Protein AF-A7ML09-F1 (afdb_monomer_lite)

Organism: Cronobacter sakazakii (strain ATCC BAA-894) (NCBI:txid290339)

Structure (mmCIF, N/CA/C/O backbone):
data_AF-A7ML09-F1
#
_entry.id   AF-A7ML09-F1
#
loop_
_atom_site.group_PDB
_atom_site.id
_atom_site.type_symbol
_atom_site.label_atom_id
_atom_site.label_alt_id
_atom_site.label_comp_id
_atom_site.label_asym_id
_atom_site.label_entity_id
_atom_site.label_seq_id
_atom_site.pdbx_PDB_ins_code
_atom_site.Cartn_x
_atom_site.Cartn_y
_atom_site.Cartn_z
_atom_site.occupancy
_atom_site.B_iso_or_equiv
_atom_site.auth_seq_id
_atom_site.auth_comp_id
_atom_site.auth_asym_id
_atom_site.auth_atom_id
_atom_site.pdbx_PDB_model_num
ATOM 1 N N . MET A 1 1 ? -22.990 -6.357 26.691 1.00 75.94 1 MET A N 1
ATOM 2 C CA . MET A 1 1 ? -23.132 -6.666 25.248 1.00 75.94 1 MET A CA 1
ATOM 3 C C . MET A 1 1 ? -23.962 -5.632 24.489 1.00 75.94 1 MET A C 1
ATOM 5 O O . MET A 1 1 ? -23.588 -5.306 23.372 1.00 75.94 1 MET A O 1
ATOM 9 N N . GLU A 1 2 ? -25.026 -5.063 25.074 1.00 87.50 2 GLU A N 1
ATOM 10 C CA . GLU A 1 2 ? -25.896 -4.085 24.385 1.00 87.50 2 GLU A CA 1
ATOM 11 C C . GLU A 1 2 ? -25.171 -2.859 23.817 1.00 87.50 2 GLU A C 1
ATOM 13 O O . GLU A 1 2 ? -25.460 -2.438 22.700 1.00 87.50 2 GLU A O 1
ATOM 18 N N . TRP A 1 3 ? -24.215 -2.294 24.562 1.00 89.50 3 TRP A N 1
ATOM 19 C CA . TRP A 1 3 ? -23.4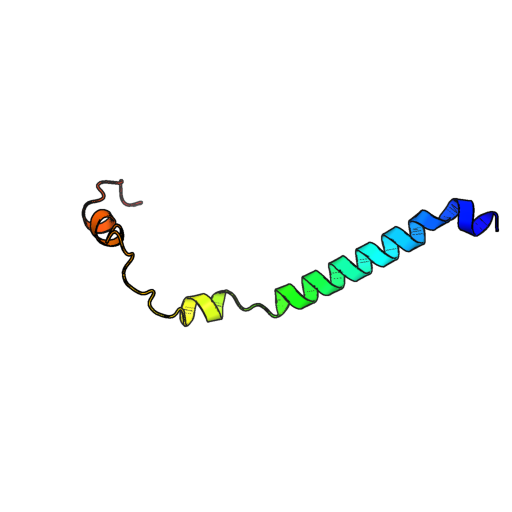61 -1.125 24.104 1.00 89.50 3 TRP A CA 1
ATOM 20 C C . TRP A 1 3 ? -22.669 -1.420 22.824 1.00 89.50 3 TRP A C 1
ATOM 22 O O . TRP A 1 3 ? -22.788 -0.687 21.844 1.00 89.50 3 TRP A O 1
ATOM 32 N N . LEU A 1 4 ? -21.931 -2.536 22.804 1.00 89.69 4 LEU A N 1
ATOM 33 C CA . LEU A 1 4 ? -21.165 -2.955 21.631 1.00 89.69 4 LEU A CA 1
ATOM 34 C C . LEU A 1 4 ? -22.093 -3.195 20.434 1.00 89.69 4 LEU A C 1
ATOM 36 O O . LEU A 1 4 ? -21.789 -2.744 19.339 1.00 89.69 4 LEU A O 1
ATOM 40 N N . GLY A 1 5 ? -23.257 -3.816 20.653 1.00 91.94 5 GLY A N 1
ATOM 41 C CA . GLY A 1 5 ? -24.259 -4.016 19.602 1.00 91.94 5 GLY A CA 1
ATOM 42 C C . GLY A 1 5 ? -24.783 -2.709 18.992 1.00 91.94 5 GLY A C 1
ATOM 43 O O . GLY A 1 5 ? -24.977 -2.641 17.782 1.00 91.94 5 GLY A O 1
ATOM 44 N N . LYS A 1 6 ? -24.963 -1.650 19.795 1.00 94.62 6 LYS A N 1
ATOM 45 C CA . LYS A 1 6 ? -25.450 -0.338 19.321 1.00 94.62 6 LYS A CA 1
ATOM 46 C C . LYS A 1 6 ? -24.372 0.498 18.617 1.00 94.62 6 LYS A C 1
ATOM 48 O O . LYS A 1 6 ? -24.692 1.236 17.688 1.00 94.62 6 LYS A O 1
ATOM 53 N N . TYR A 1 7 ? -23.110 0.387 19.037 1.00 94.94 7 TYR A N 1
ATOM 54 C CA . TYR A 1 7 ? -22.027 1.281 18.598 1.00 94.94 7 TYR A CA 1
ATOM 55 C C . TYR A 1 7 ? -20.878 0.591 17.848 1.00 94.94 7 TYR A C 1
ATOM 57 O O . TYR A 1 7 ? -19.850 1.219 17.610 1.00 94.94 7 TYR A O 1
ATOM 65 N N . TRP A 1 8 ? -21.025 -0.670 17.425 1.00 94.50 8 TRP A N 1
ATOM 66 C CA . TRP A 1 8 ? -19.975 -1.398 16.691 1.00 94.50 8 TRP A CA 1
ATOM 67 C C . TRP A 1 8 ? -19.472 -0.652 15.440 1.00 94.50 8 TRP A C 1
ATOM 69 O O . TRP A 1 8 ? -18.284 -0.696 15.127 1.00 94.50 8 TRP A O 1
ATOM 79 N N . TRP A 1 9 ? -20.353 0.088 14.760 1.00 96.50 9 TRP A N 1
ATOM 80 C CA . TRP A 1 9 ? -20.022 0.896 13.583 1.00 96.50 9 TRP A CA 1
ATOM 81 C C . TRP A 1 9 ? -18.958 1.966 13.873 1.00 96.50 9 TRP A C 1
ATOM 83 O O . TRP A 1 9 ? -18.188 2.318 12.982 1.00 96.50 9 TRP A O 1
ATOM 93 N N . VAL A 1 10 ? -18.854 2.445 15.119 1.00 96.19 10 VAL A N 1
ATOM 94 C CA . VAL A 1 10 ? -17.815 3.399 15.534 1.00 96.19 10 VAL A CA 1
ATOM 95 C C . VAL A 1 10 ? -16.429 2.766 15.405 1.00 96.19 10 VAL A C 1
ATOM 97 O O . VAL A 1 10 ? -15.509 3.416 14.914 1.00 96.19 10 VAL A O 1
ATOM 100 N N . LEU A 1 11 ? -16.277 1.483 15.763 1.00 94.56 11 LEU A N 1
ATOM 101 C CA . LEU A 1 11 ? -15.014 0.756 15.585 1.00 94.56 11 LEU A CA 1
ATOM 102 C C . LEU A 1 11 ? -14.646 0.635 14.103 1.00 94.56 11 LEU A C 1
ATOM 104 O O . LEU A 1 11 ? -13.482 0.815 13.751 1.00 94.56 11 LEU A O 1
ATOM 108 N N . VAL A 1 12 ? -15.633 0.393 13.234 1.00 97.00 12 VAL A N 1
ATOM 109 C CA . VAL A 1 12 ? -15.427 0.350 11.778 1.00 97.00 12 VAL A CA 1
ATOM 110 C C . VAL A 1 12 ? -14.958 1.707 11.256 1.00 97.00 12 VAL A C 1
ATOM 112 O O . VAL A 1 12 ? -13.994 1.757 10.499 1.00 97.00 12 VAL A O 1
ATOM 115 N N . LEU A 1 13 ? -15.576 2.813 11.680 1.00 98.06 13 LEU A N 1
ATOM 116 C CA . LEU A 1 13 ? -15.156 4.151 11.252 1.00 98.06 13 LEU A CA 1
ATOM 117 C C . LEU A 1 13 ? -13.749 4.509 11.733 1.00 98.06 13 LEU A C 1
ATOM 119 O O . LEU A 1 13 ? -12.966 5.046 10.954 1.00 98.06 13 LEU A O 1
ATOM 123 N N . VAL A 1 14 ? -13.405 4.190 12.984 1.00 97.62 14 VAL A N 1
ATOM 124 C CA . VAL A 1 14 ? -12.049 4.406 13.514 1.00 97.62 14 VAL A CA 1
ATOM 125 C C . VAL A 1 14 ? -11.030 3.568 12.741 1.00 97.62 14 VAL A C 1
ATOM 127 O O . VAL A 1 14 ? -9.967 4.074 12.378 1.00 97.62 14 VAL A O 1
ATOM 130 N N . PHE A 1 15 ? -11.365 2.315 12.425 1.00 97.75 15 PHE A N 1
ATOM 131 C CA . PHE A 1 15 ? -10.522 1.449 11.604 1.00 97.75 15 PHE A CA 1
ATOM 132 C C . PHE A 1 15 ? -10.328 2.012 10.189 1.00 97.75 15 PHE A C 1
ATOM 134 O O . PHE A 1 15 ? -9.191 2.139 9.736 1.00 97.75 15 PHE A O 1
ATOM 141 N N . LEU A 1 16 ? -11.408 2.417 9.512 1.00 98.31 16 LEU A N 1
ATOM 142 C CA . LEU A 1 16 ? -11.345 3.017 8.176 1.00 98.31 16 LEU A CA 1
ATOM 143 C C . LEU A 1 16 ? -10.541 4.319 8.171 1.00 98.31 16 LEU A C 1
ATOM 145 O O . LEU A 1 16 ? -9.726 4.524 7.273 1.00 98.31 16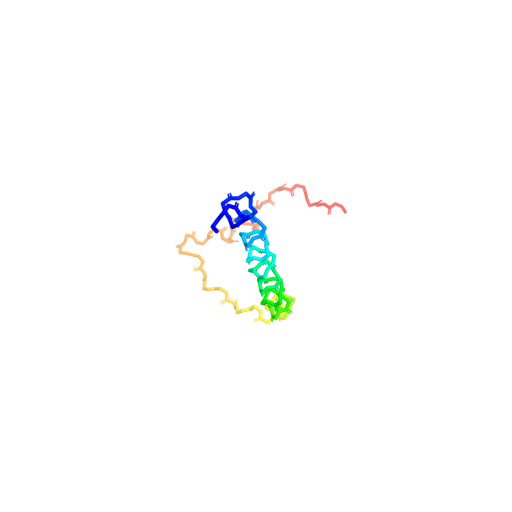 LEU A O 1
ATOM 149 N N . LEU A 1 17 ? -10.707 5.169 9.187 1.00 98.38 17 LEU A N 1
ATOM 150 C CA . LEU A 1 17 ? -9.903 6.379 9.342 1.00 98.38 17 LEU A CA 1
ATOM 151 C C . LEU A 1 17 ? -8.415 6.031 9.489 1.00 98.38 17 LEU A C 1
ATOM 153 O O . LEU A 1 17 ? -7.574 6.649 8.841 1.00 98.38 17 LEU A O 1
ATOM 157 N N . GLY A 1 18 ? -8.085 5.000 10.272 1.00 98.19 18 GLY A N 1
ATOM 158 C CA . GLY A 1 18 ? -6.721 4.480 10.389 1.00 98.19 18 GLY A CA 1
ATOM 159 C C . GLY A 1 18 ? -6.147 3.986 9.055 1.00 98.19 18 GLY A C 1
ATOM 160 O O . GLY A 1 18 ? -5.010 4.320 8.717 1.00 98.19 18 GLY A O 1
ATOM 161 N N . VAL A 1 19 ? -6.931 3.245 8.263 1.00 98.38 19 VAL A N 1
ATOM 162 C CA . VAL A 1 19 ? -6.539 2.797 6.914 1.00 98.38 19 VAL A CA 1
ATOM 163 C C . VAL A 1 19 ? -6.293 3.992 5.990 1.00 98.38 19 VAL A C 1
ATOM 165 O O . VAL A 1 19 ? -5.242 4.055 5.355 1.00 98.38 19 VAL A O 1
ATOM 168 N N . LEU A 1 20 ? -7.200 4.974 5.957 1.00 98.12 20 LEU A N 1
ATOM 169 C CA . LEU A 1 20 ? -7.056 6.177 5.129 1.00 98.12 20 LEU A CA 1
ATOM 170 C C . LEU A 1 20 ? -5.800 6.977 5.489 1.00 98.12 20 LEU A C 1
ATOM 172 O O . LEU A 1 20 ? -5.048 7.375 4.600 1.00 98.12 20 LEU A O 1
ATOM 176 N N . LEU A 1 21 ? -5.533 7.178 6.783 1.00 98.12 21 LEU A N 1
ATOM 177 C CA . LEU A 1 21 ? -4.333 7.882 7.244 1.00 98.12 21 LEU A CA 1
ATOM 178 C C . LEU A 1 21 ? -3.047 7.137 6.860 1.00 98.12 21 LEU A C 1
ATOM 180 O O . LEU A 1 21 ? -2.074 7.775 6.448 1.00 98.12 21 LEU A O 1
ATOM 184 N N . ASN A 1 22 ? -3.042 5.803 6.943 1.00 98.06 22 ASN A N 1
ATOM 185 C CA . ASN A 1 22 ? -1.917 4.986 6.487 1.00 98.06 22 ASN A CA 1
ATOM 186 C C . ASN A 1 22 ? -1.693 5.116 4.974 1.00 98.06 22 ASN A C 1
ATOM 188 O O . ASN A 1 22 ? -0.559 5.348 4.558 1.00 98.06 22 ASN A O 1
ATOM 192 N N . VAL A 1 23 ? -2.754 5.048 4.163 1.00 97.50 23 VAL A N 1
ATOM 193 C CA . VAL A 1 23 ? -2.669 5.216 2.701 1.00 97.50 23 VAL A CA 1
ATOM 194 C C . VAL A 1 23 ? -2.159 6.609 2.334 1.00 97.50 23 VAL A C 1
ATOM 196 O O . VAL A 1 23 ? -1.246 6.727 1.524 1.00 97.50 23 VAL A O 1
ATOM 199 N N . ILE A 1 24 ? -2.669 7.673 2.964 1.00 97.25 24 ILE A N 1
ATOM 200 C CA . ILE A 1 24 ? -2.185 9.045 2.726 1.00 97.25 24 ILE A CA 1
ATOM 201 C C . ILE A 1 24 ? -0.694 9.162 3.055 1.00 97.25 24 ILE A C 1
ATOM 203 O O . ILE A 1 24 ? 0.060 9.798 2.316 1.00 97.25 24 ILE A O 1
ATOM 207 N N . LYS A 1 25 ? -0.251 8.568 4.168 1.00 96.75 25 LYS A N 1
ATOM 208 C CA . LYS A 1 25 ? 1.163 8.571 4.558 1.00 96.75 25 LYS A CA 1
ATOM 209 C C . LYS A 1 25 ? 2.032 7.836 3.540 1.00 96.75 25 LYS A C 1
ATOM 211 O O . LYS A 1 25 ? 3.140 8.294 3.275 1.00 96.75 25 LYS A O 1
ATOM 216 N N . ASP A 1 26 ? 1.544 6.733 2.984 1.00 96.38 26 ASP A N 1
ATOM 217 C CA . ASP A 1 26 ? 2.269 5.967 1.975 1.00 96.38 26 ASP A CA 1
ATOM 218 C C . ASP A 1 26 ? 2.334 6.706 0.633 1.00 96.38 26 ASP A C 1
ATOM 220 O O . ASP A 1 26 ? 3.413 6.881 0.075 1.00 96.38 26 ASP A O 1
ATOM 224 N N . LEU A 1 27 ? 1.219 7.296 0.187 1.00 95.56 27 LEU A N 1
ATOM 225 C CA . LEU A 1 27 ? 1.175 8.148 -1.006 1.00 95.56 27 LEU A CA 1
ATOM 226 C C . LEU A 1 27 ? 2.115 9.355 -0.895 1.00 95.56 27 LEU A C 1
ATOM 228 O O . LEU A 1 27 ? 2.743 9.730 -1.877 1.00 95.56 27 LEU A O 1
ATOM 232 N N . LYS A 1 28 ? 2.283 9.933 0.302 1.00 93.38 28 LYS A N 1
ATOM 233 C CA . LYS A 1 28 ? 3.252 11.019 0.541 1.00 93.38 28 LYS A CA 1
ATOM 234 C C . LYS A 1 28 ? 4.717 10.597 0.379 1.00 93.38 28 LYS A C 1
ATOM 236 O O . LYS A 1 28 ? 5.567 11.472 0.250 1.00 93.38 28 LYS A O 1
ATOM 241 N N . ARG A 1 29 ? 5.032 9.299 0.419 1.00 93.50 29 ARG A N 1
ATOM 242 C CA . ARG A 1 29 ? 6.386 8.782 0.143 1.00 93.50 29 ARG A CA 1
ATOM 243 C C . ARG A 1 29 ? 6.648 8.608 -1.351 1.00 93.50 29 ARG A C 1
ATOM 245 O O . ARG A 1 29 ? 7.807 8.522 -1.748 1.00 93.50 29 ARG A O 1
ATOM 252 N N . VAL A 1 30 ? 5.595 8.541 -2.164 1.00 91.88 30 VAL A N 1
ATOM 253 C CA . VAL A 1 30 ? 5.703 8.426 -3.617 1.00 91.88 30 VAL A CA 1
ATOM 254 C C . VAL A 1 30 ? 6.029 9.799 -4.196 1.00 91.88 30 VAL A C 1
ATOM 256 O O . VAL A 1 30 ? 5.176 10.680 -4.275 1.00 91.88 30 VAL A O 1
ATOM 259 N N . ASP A 1 31 ? 7.275 9.981 -4.623 1.00 91.56 31 ASP A N 1
ATOM 260 C CA . ASP A 1 31 ? 7.707 11.193 -5.315 1.00 91.56 31 ASP A CA 1
ATOM 261 C C . ASP A 1 31 ? 7.540 11.028 -6.831 1.00 91.56 31 ASP A C 1
ATOM 263 O O . ASP A 1 31 ? 8.446 10.606 -7.556 1.00 91.56 31 ASP A O 1
ATOM 267 N N . HIS A 1 32 ? 6.338 11.346 -7.313 1.00 89.69 32 HIS A N 1
ATOM 268 C CA . HIS A 1 32 ? 6.031 11.282 -8.740 1.00 89.69 32 HIS A CA 1
ATOM 269 C C . HIS A 1 32 ? 6.865 12.280 -9.559 1.00 89.69 32 HIS A C 1
ATOM 271 O O . HIS A 1 32 ? 7.115 12.028 -10.735 1.00 89.69 32 HIS A O 1
ATOM 277 N N . LYS A 1 33 ? 7.303 13.402 -8.963 1.00 90.75 33 LYS A N 1
ATOM 278 C CA . LYS A 1 33 ? 8.126 14.400 -9.658 1.00 90.75 33 LYS A CA 1
ATOM 279 C C . LYS A 1 33 ? 9.513 13.836 -9.898 1.00 90.75 33 LYS A C 1
ATOM 281 O O . LYS A 1 33 ? 9.953 13.802 -11.038 1.00 90.75 33 LYS A O 1
ATOM 286 N N . LYS A 1 34 ? 10.120 13.239 -8.868 1.00 91.88 34 LYS A N 1
ATOM 287 C CA . LYS A 1 34 ? 11.392 12.523 -9.003 1.00 91.88 34 LYS A CA 1
ATOM 288 C C . LYS A 1 34 ? 11.334 11.422 -10.061 1.00 91.88 34 LYS A C 1
ATOM 290 O O . LYS A 1 34 ? 12.296 11.273 -10.810 1.00 91.88 34 LYS A O 1
ATOM 295 N N . PHE A 1 35 ? 10.237 10.660 -10.142 1.00 90.00 35 PHE A N 1
ATOM 296 C CA . PHE A 1 35 ? 10.060 9.673 -11.214 1.00 90.00 35 PHE A CA 1
ATOM 297 C C . PHE A 1 35 ? 9.987 10.325 -12.600 1.00 90.00 35 PHE A C 1
ATOM 299 O O . PHE A 1 35 ? 10.579 9.798 -13.530 1.00 90.00 35 PHE A O 1
ATOM 306 N N . MET A 1 36 ? 9.287 11.454 -12.757 1.00 90.06 36 MET A N 1
ATOM 307 C CA . MET A 1 36 ? 9.221 12.168 -14.039 1.00 90.06 36 MET A CA 1
ATOM 308 C C . MET A 1 36 ? 10.576 12.759 -14.446 1.00 90.06 36 MET A C 1
ATOM 310 O O . MET A 1 36 ? 10.959 12.619 -15.603 1.00 90.06 36 MET A O 1
ATOM 314 N N . ASP A 1 37 ? 11.314 13.336 -13.495 1.00 93.38 37 ASP A N 1
ATOM 315 C CA . ASP A 1 37 ? 12.635 13.940 -13.720 1.00 93.38 37 ASP A CA 1
ATOM 316 C C . ASP A 1 37 ? 13.715 12.892 -14.036 1.00 93.38 37 ASP A C 1
ATOM 318 O O . ASP A 1 37 ? 14.732 13.206 -14.646 1.00 93.38 37 ASP A O 1
ATOM 322 N N . ASN A 1 38 ? 13.504 11.638 -13.620 1.00 92.12 38 ASN A N 1
ATOM 323 C CA . ASN A 1 38 ? 14.439 10.525 -13.811 1.00 92.12 38 ASN A CA 1
ATOM 324 C C . ASN A 1 38 ? 13.768 9.337 -14.514 1.00 92.12 38 ASN A C 1
ATOM 326 O O . ASN A 1 38 ? 14.091 8.178 -14.235 1.00 92.12 38 ASN A O 1
ATOM 330 N N . ARG A 1 39 ? 12.782 9.608 -15.375 1.00 87.81 39 ARG A N 1
ATOM 331 C CA . ARG A 1 39 ? 12.039 8.555 -16.069 1.00 87.81 39 ARG A CA 1
ATOM 332 C C . ARG A 1 39 ? 13.016 7.787 -16.971 1.00 87.81 39 ARG A C 1
ATOM 334 O O . ARG A 1 39 ? 13.687 8.426 -17.779 1.00 87.81 39 ARG A O 1
ATOM 341 N N . PRO A 1 40 ? 13.084 6.446 -16.886 1.00 88.88 40 PRO A N 1
ATOM 342 C CA . PRO A 1 40 ? 13.877 5.674 -17.831 1.00 88.88 40 PRO A CA 1
ATOM 343 C C . PRO A 1 40 ? 13.292 5.813 -19.236 1.00 88.88 40 PRO A C 1
ATOM 345 O O . PRO A 1 40 ? 12.070 5.841 -19.409 1.00 88.88 40 PRO A O 1
ATOM 348 N N . GLU A 1 41 ? 14.162 5.869 -20.237 1.00 84.75 41 GLU A N 1
ATOM 349 C CA . GLU A 1 41 ? 13.738 5.810 -21.630 1.00 84.75 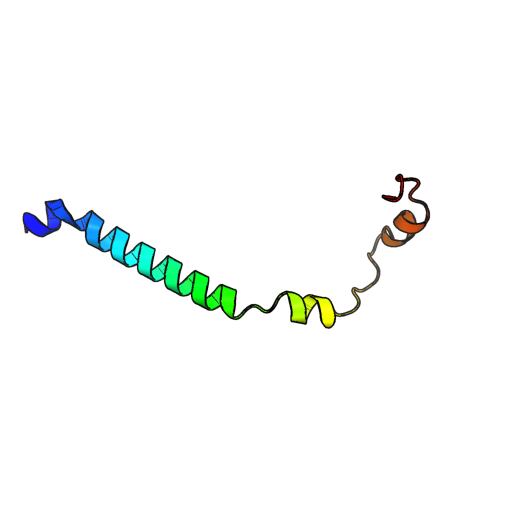41 GLU A CA 1
ATOM 350 C C . GLU A 1 41 ? 13.000 4.485 -21.865 1.00 84.75 41 GLU A C 1
ATOM 352 O O . GLU A 1 41 ? 13.494 3.405 -21.523 1.00 84.75 41 GLU A O 1
ATOM 357 N N . LEU A 1 42 ? 11.761 4.576 -22.353 1.00 80.12 42 LEU A N 1
ATOM 358 C CA . LEU A 1 42 ? 10.968 3.394 -22.659 1.00 80.12 42 LEU A CA 1
ATOM 359 C C . LEU A 1 42 ? 11.545 2.744 -23.922 1.00 80.12 42 LEU A C 1
ATOM 361 O O . LEU A 1 42 ? 11.954 3.463 -24.834 1.00 80.12 42 LEU A O 1
ATOM 365 N N . PRO A 1 43 ? 11.579 1.402 -24.010 1.00 82.56 43 PRO A N 1
ATOM 366 C CA . PRO A 1 43 ? 11.920 0.762 -25.270 1.00 82.56 43 PRO A CA 1
ATOM 367 C C . PRO A 1 43 ? 10.923 1.215 -26.347 1.00 82.56 43 PRO A C 1
ATOM 369 O O . PRO A 1 43 ? 9.757 1.460 -26.014 1.00 82.56 43 PRO A O 1
ATOM 372 N N . PRO A 1 44 ? 11.349 1.291 -27.620 1.00 78.00 44 PRO A N 1
ATOM 373 C CA . PRO A 1 44 ? 10.453 1.668 -28.703 1.00 78.00 44 PRO A CA 1
ATOM 374 C C . PRO A 1 44 ? 9.217 0.769 -28.674 1.00 78.00 44 PRO A C 1
ATOM 376 O O . PRO A 1 44 ? 9.327 -0.453 -28.489 1.00 78.00 44 PRO A O 1
ATOM 379 N N . HIS A 1 45 ? 8.035 1.372 -28.811 1.00 75.25 45 HIS A N 1
ATOM 380 C CA . HIS A 1 45 ? 6.796 0.609 -28.878 1.00 75.25 45 HIS A CA 1
ATOM 381 C C . HIS A 1 45 ? 6.903 -0.408 -30.020 1.00 75.25 45 HIS A C 1
ATOM 383 O O . HIS A 1 45 ? 7.470 -0.127 -31.075 1.00 75.25 45 HIS A O 1
ATOM 389 N N . ARG A 1 46 ? 6.382 -1.625 -29.818 1.00 80.56 46 ARG A N 1
ATOM 390 C CA . ARG A 1 46 ? 6.497 -2.703 -30.820 1.00 80.56 46 ARG A CA 1
ATOM 391 C C . ARG A 1 46 ? 5.883 -2.330 -32.172 1.00 80.56 46 ARG A C 1
ATOM 393 O O . ARG A 1 46 ? 6.253 -2.922 -33.180 1.00 80.56 46 ARG A O 1
ATOM 400 N N . ASP A 1 47 ? 4.925 -1.414 -32.158 1.00 86.44 47 ASP A N 1
ATOM 401 C CA . ASP A 1 47 ? 4.204 -0.892 -33.314 1.00 86.44 47 ASP A CA 1
ATOM 402 C C . ASP A 1 47 ? 4.818 0.395 -33.891 1.00 86.44 47 ASP A C 1
ATOM 404 O O . ASP A 1 47 ? 4.375 0.833 -34.946 1.00 86.44 47 ASP A O 1
ATOM 408 N N . PHE A 1 48 ? 5.844 0.973 -33.250 1.00 76.44 48 PHE A N 1
ATOM 409 C CA . PHE A 1 48 ? 6.417 2.278 -33.598 1.00 76.44 48 PHE A CA 1
ATOM 410 C C . PHE A 1 48 ? 5.374 3.406 -33.719 1.00 76.44 48 PHE A C 1
ATOM 412 O O . PHE A 1 48 ? 5.560 4.336 -34.505 1.00 76.44 48 PHE A O 1
ATOM 419 N N . ASN A 1 49 ? 4.269 3.330 -32.967 1.00 77.94 49 ASN A N 1
ATOM 420 C CA . ASN A 1 49 ? 3.222 4.353 -33.015 1.00 77.94 49 ASN A CA 1
ATOM 421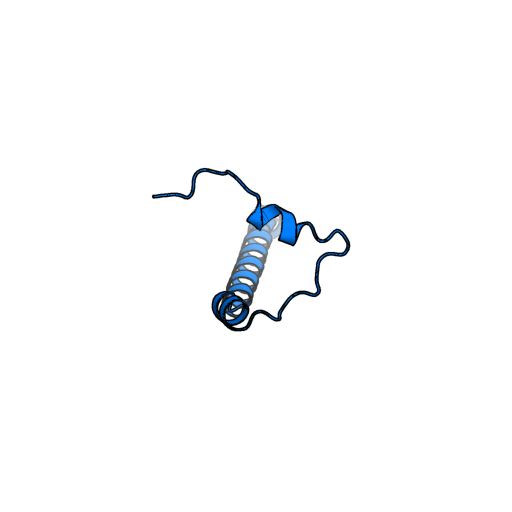 C C . ASN A 1 49 ? 3.708 5.721 -32.492 1.00 77.94 49 ASN A C 1
ATOM 423 O O . ASN A 1 49 ? 3.127 6.745 -32.825 1.00 77.94 49 ASN A O 1
ATOM 427 N N . ASP A 1 50 ? 4.811 5.753 -31.736 1.00 76.31 50 ASP A N 1
ATOM 428 C CA . ASP A 1 50 ? 5.523 6.983 -31.360 1.00 76.31 50 ASP A CA 1
ATOM 429 C C . ASP A 1 50 ? 5.994 7.798 -32.572 1.00 76.31 50 ASP A C 1
ATOM 431 O O . ASP A 1 50 ? 6.108 9.014 -32.488 1.00 76.31 50 ASP A O 1
ATOM 435 N N . LYS A 1 51 ? 6.222 7.153 -33.722 1.00 73.75 51 LYS A N 1
ATOM 436 C CA . LYS A 1 51 ? 6.581 7.842 -34.969 1.00 73.75 51 LYS A CA 1
ATOM 437 C C . LYS A 1 51 ? 5.395 8.514 -35.654 1.00 73.75 51 LYS A C 1
ATOM 439 O O . LYS A 1 51 ? 5.612 9.340 -36.531 1.00 73.75 51 LYS A O 1
ATOM 444 N N . TRP A 1 52 ? 4.162 8.145 -35.305 1.00 74.19 52 TRP A N 1
ATOM 445 C CA . TRP A 1 52 ? 2.961 8.770 -35.868 1.00 74.19 52 TRP A CA 1
ATOM 446 C C . TRP A 1 52 ? 2.644 10.101 -35.177 1.00 74.19 52 TRP A C 1
ATOM 448 O O . TRP A 1 52 ? 2.007 10.950 -35.790 1.00 74.19 52 TRP A O 1
ATOM 458 N N . ASP A 1 53 ? 3.157 10.328 -33.960 1.00 73.31 53 ASP A N 1
ATOM 459 C CA . ASP A 1 53 ? 3.040 11.619 -33.264 1.00 73.31 53 ASP A C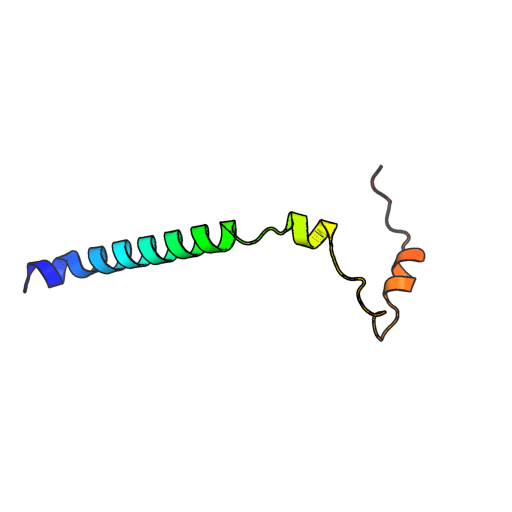A 1
ATOM 460 C C . ASP A 1 53 ? 3.779 12.748 -34.017 1.00 73.31 53 ASP A C 1
ATOM 462 O O . ASP A 1 53 ? 3.371 13.909 -33.952 1.00 73.31 53 ASP A O 1
ATOM 466 N N . ASP A 1 54 ? 4.838 12.428 -34.774 1.00 72.44 54 ASP A N 1
ATOM 467 C CA . ASP A 1 54 ? 5.561 13.398 -35.617 1.00 72.44 54 ASP A CA 1
ATOM 468 C C . ASP A 1 54 ? 4.744 13.840 -36.850 1.00 72.44 54 ASP A C 1
ATOM 470 O O . ASP A 1 54 ? 4.994 14.910 -37.414 1.00 72.44 54 ASP A O 1
ATOM 474 N N . GLU A 1 55 ? 3.761 13.031 -37.257 1.00 72.38 55 GLU A N 1
ATOM 475 C CA . GLU A 1 55 ? 2.830 13.295 -38.361 1.00 72.38 55 GLU A CA 1
ATOM 476 C C . GLU A 1 55 ? 1.492 13.884 -37.874 1.00 72.38 55 GLU A C 1
ATOM 478 O O . GLU A 1 55 ? 0.633 14.201 -38.699 1.00 72.3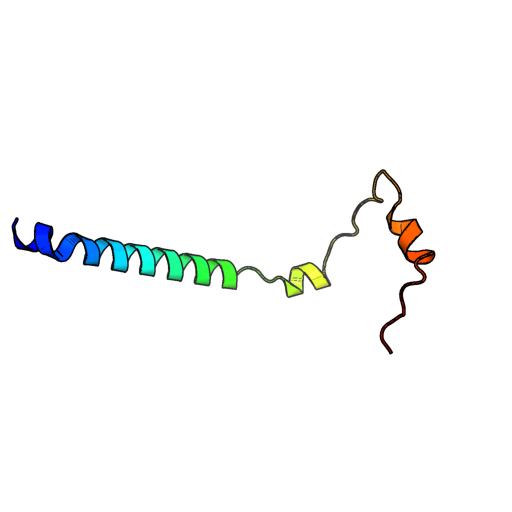8 55 GLU A O 1
ATOM 483 N N . ASP A 1 56 ? 1.316 14.059 -36.558 1.00 74.88 56 ASP A N 1
ATOM 484 C CA . ASP A 1 56 ? 0.073 14.546 -35.965 1.00 74.88 56 ASP A CA 1
ATOM 485 C C . ASP A 1 56 ? -0.173 16.025 -36.320 1.00 74.88 56 ASP A C 1
ATOM 487 O O . ASP A 1 56 ? 0.602 16.934 -35.988 1.00 74.88 56 ASP A O 1
ATOM 491 N N . ASP A 1 57 ? -1.284 16.268 -37.014 1.00 78.12 57 ASP A N 1
ATOM 492 C CA . ASP A 1 57 ? -1.754 17.579 -37.449 1.00 78.12 57 ASP A CA 1
ATOM 493 C C . ASP A 1 57 ? -2.627 18.277 -36.393 1.00 78.12 57 ASP A C 1
ATOM 495 O O . ASP A 1 57 ? -3.201 19.343 -36.664 1.00 78.12 57 ASP A O 1
ATOM 499 N N . TRP A 1 58 ? -2.702 17.731 -35.169 1.00 77.00 58 TRP A N 1
ATOM 500 C CA . TRP A 1 58 ? -3.444 18.352 -34.080 1.00 77.00 58 TRP A CA 1
ATOM 501 C C . TRP A 1 58 ? -3.005 19.809 -33.882 1.00 77.00 58 TRP A C 1
ATOM 503 O O . TRP A 1 58 ? -1.805 20.108 -33.804 1.00 77.00 58 TRP A O 1
ATOM 513 N N . PRO A 1 59 ? -3.949 20.760 -33.735 1.00 80.75 59 PRO A N 1
ATOM 514 C CA . PRO A 1 59 ? -3.605 22.142 -33.451 1.00 80.75 59 PRO A CA 1
ATOM 515 C C . PRO A 1 59 ? -2.756 22.225 -32.180 1.00 80.75 59 PRO A C 1
ATOM 517 O O . PRO A 1 59 ? -3.254 22.044 -31.063 1.00 80.75 59 PRO A O 1
ATOM 520 N N . LYS A 1 60 ? -1.464 22.534 -32.352 1.00 75.44 60 LYS A N 1
ATOM 521 C CA . LYS A 1 60 ? -0.557 22.819 -31.239 1.00 75.44 60 LYS A CA 1
ATOM 522 C C . LYS A 1 60 ? -1.159 23.978 -30.451 1.00 75.44 60 LYS A C 1
ATOM 524 O O . LYS A 1 60 ? -1.466 25.028 -31.022 1.00 75.44 60 LYS A O 1
ATOM 529 N N . LYS A 1 61 ? -1.393 23.769 -29.151 1.00 75.88 61 LYS A N 1
ATOM 530 C CA . LYS A 1 61 ? -1.899 24.834 -28.276 1.00 75.88 61 LYS A CA 1
ATOM 531 C C . LYS A 1 61 ? -0.958 26.038 -28.400 1.00 75.88 61 LYS A C 1
ATOM 533 O O . LYS A 1 61 ? 0.252 25.869 -28.267 1.00 75.88 61 LYS A O 1
ATOM 538 N N . LYS A 1 62 ? -1.538 27.197 -28.729 1.00 67.44 62 LYS A N 1
ATOM 539 C CA . LYS A 1 62 ? -0.842 28.489 -28.784 1.00 67.44 62 LYS A CA 1
ATOM 540 C C . LYS A 1 62 ? -0.213 28.847 -27.445 1.00 67.44 62 LYS A C 1
ATOM 542 O O . LYS A 1 62 ? -0.819 28.484 -26.410 1.00 67.44 62 LYS A O 1
#

Sequence (62 aa):
MEWLGKYWWVLVLVFLLGVLLNVIKDLKRVDHKKFMDNRPELPPHRDFNDKWDDEDDWPKKK

InterPro domains:
  IPR020910 Uncharacterised protein family UPF0370 [MF_01566] (1-62)
  IPR020910 Uncharacterised protein family UPF0370 [NF010185] (1-62)
  IPR020910 Uncharacterised protein family UPF0370 [PF13980] (1-62)

Foldseek 3Di:
DVVCVVCVVVVVVVVVVVVVVVVVVVVVVDDVVVCVVVPDDDDQDPVNCVVCVVVDPPPDDD

pLDDT: mean 87.84, std 9.15, range [67.44, 98.38]

Secondary structure (DSSP, 8-state):
-HHHHHHHHHHHHHHHHHHHHHHHHHHTT--HHHHHHTPPPPPPPTT-GGGTGGG-------

Radius of gyration: 24.43 Å; chains: 1; bounding box: 40×35×64 Å